Protein AF-A0ABD0AE98-F1 (afdb_monomer_lite)

Foldseek 3Di:
DPPDPDLLVVLVVQLVVLLVVLVVVVVVQVVCCVPVVDCSLVQDDPNDGNDDVVSCCSSVVSSVCSNVVSNVVSVVSSVVCVVDVCVVCVPDDDDDDVVD

Structure (mmCIF, N/CA/C/O backbone):
data_AF-A0ABD0AE98-F1
#
_entry.id   AF-A0ABD0AE98-F1
#
loop_
_atom_site.group_PDB
_atom_site.id
_atom_site.type_symbol
_atom_site.label_atom_id
_atom_site.label_alt_id
_atom_site.label_comp_id
_atom_site.label_asym_id
_atom_site.label_entity_id
_atom_site.label_seq_id
_atom_site.pdbx_PDB_ins_code
_atom_site.Cartn_x
_atom_site.Cartn_y
_atom_site.Cartn_z
_atom_site.occupancy
_atom_site.B_iso_or_equiv
_atom_site.auth_seq_id
_atom_site.auth_comp_id
_atom_site.auth_asym_id
_atom_site.auth_atom_id
_atom_site.pdbx_PDB_model_num
ATOM 1 N N . MET A 1 1 ? -23.299 -17.360 24.220 1.00 36.66 1 MET A N 1
ATOM 2 C CA . MET A 1 1 ? -22.396 -16.197 24.368 1.00 36.66 1 MET A CA 1
ATOM 3 C C . MET A 1 1 ? -21.359 -16.297 23.260 1.00 36.66 1 MET A C 1
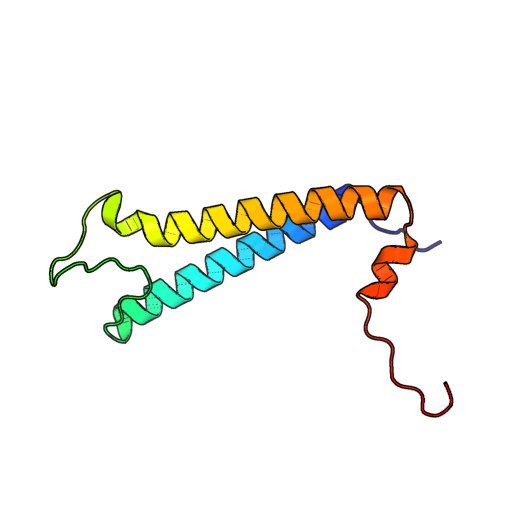ATOM 5 O O . MET A 1 1 ? -20.372 -16.998 23.420 1.00 36.66 1 MET A O 1
ATOM 9 N N . ALA A 1 2 ? -21.652 -15.745 22.079 1.00 41.69 2 ALA A N 1
ATOM 10 C CA . ALA A 1 2 ? -20.709 -15.788 20.965 1.00 41.69 2 ALA A CA 1
ATOM 11 C C . ALA A 1 2 ? -19.460 -14.998 21.372 1.00 41.69 2 ALA A C 1
ATOM 13 O O . ALA A 1 2 ? -19.562 -13.819 21.713 1.00 41.69 2 ALA A O 1
ATOM 14 N N . SER A 1 3 ? -18.307 -15.657 21.402 1.00 52.88 3 SER A N 1
ATOM 15 C CA . SER A 1 3 ? -17.016 -15.031 21.658 1.00 52.88 3 SER A CA 1
ATOM 16 C C . SER A 1 3 ? -16.682 -14.106 20.487 1.00 52.88 3 SER A C 1
ATOM 18 O O . SER A 1 3 ? -16.027 -14.510 19.528 1.00 52.88 3 SER A O 1
ATOM 20 N N . LEU A 1 4 ? -17.188 -12.872 20.533 1.00 68.25 4 LEU A N 1
ATOM 21 C CA . LEU A 1 4 ? -16.743 -11.795 19.656 1.00 68.25 4 LEU A CA 1
ATOM 22 C C . LEU A 1 4 ? -15.226 -11.687 19.811 1.00 68.25 4 LEU A C 1
ATOM 24 O O . LEU A 1 4 ? -14.742 -11.422 20.915 1.00 68.25 4 LEU A O 1
ATOM 28 N N . LEU A 1 5 ? -14.495 -11.913 18.715 1.00 75.75 5 LEU A N 1
ATOM 29 C CA . LEU A 1 5 ? -13.046 -11.740 18.665 1.00 75.75 5 LEU A CA 1
ATOM 30 C C . LEU A 1 5 ? -12.661 -10.398 19.319 1.00 75.75 5 LEU A C 1
ATOM 32 O O . LEU A 1 5 ? -13.390 -9.402 19.172 1.00 75.75 5 LEU A O 1
ATOM 36 N N . PRO A 1 6 ? -11.544 -10.341 20.066 1.00 88.12 6 PRO A N 1
ATOM 37 C CA . PRO A 1 6 ? -11.054 -9.086 20.617 1.00 88.12 6 PRO A CA 1
ATOM 38 C C . PRO A 1 6 ? -10.950 -8.035 19.510 1.00 88.12 6 PRO A C 1
ATOM 40 O O . PRO A 1 6 ? -10.443 -8.329 18.429 1.00 88.12 6 PRO A O 1
ATOM 43 N N . ALA A 1 7 ? -11.414 -6.809 19.772 1.00 88.06 7 ALA A N 1
ATOM 44 C CA . ALA A 1 7 ? -11.429 -5.746 18.763 1.00 88.06 7 ALA A CA 1
ATOM 45 C C . ALA A 1 7 ? -10.034 -5.519 18.155 1.00 88.06 7 ALA A C 1
ATOM 47 O O . ALA A 1 7 ? -9.909 -5.363 16.948 1.00 88.06 7 ALA A O 1
ATOM 48 N N . GLY A 1 8 ? -8.981 -5.613 18.976 1.00 89.31 8 GLY A N 1
ATOM 49 C CA . GLY A 1 8 ? -7.597 -5.528 18.506 1.00 89.31 8 GLY A CA 1
ATOM 50 C C . GLY A 1 8 ? -7.206 -6.638 17.525 1.00 89.31 8 GLY A C 1
ATOM 51 O O . GLY A 1 8 ? -6.530 -6.359 16.543 1.00 89.31 8 GLY A O 1
ATOM 52 N N . PHE A 1 9 ? -7.670 -7.875 17.731 1.00 91.62 9 PHE A N 1
ATOM 53 C CA . PHE A 1 9 ? -7.399 -8.976 16.802 1.00 91.62 9 PHE A CA 1
ATOM 54 C C . PHE A 1 9 ? -8.107 -8.765 15.460 1.00 91.62 9 PHE A C 1
ATOM 56 O O . PHE A 1 9 ? -7.500 -8.961 14.413 1.00 91.62 9 PHE A O 1
ATOM 63 N N . LEU A 1 10 ? -9.366 -8.315 15.482 1.00 92.19 10 LEU A N 1
ATOM 64 C CA . LEU A 1 10 ? -10.120 -8.009 14.263 1.00 92.19 10 LEU A CA 1
ATOM 65 C C . LEU A 1 10 ? -9.464 -6.876 13.457 1.00 92.19 10 LEU A C 1
ATOM 67 O O . LEU A 1 10 ? -9.311 -6.981 12.243 1.00 92.19 10 LEU A O 1
ATOM 71 N N . CYS A 1 11 ? -9.029 -5.821 14.144 1.00 94.12 11 CYS A N 1
ATOM 72 C CA . CYS A 1 11 ? -8.286 -4.702 13.572 1.00 94.12 11 CYS A CA 1
ATOM 73 C C . CYS A 1 11 ? -6.941 -5.136 12.964 1.00 94.12 11 CYS A C 1
ATOM 75 O O . CYS A 1 11 ? -6.603 -4.707 11.862 1.00 94.12 11 CYS A O 1
ATOM 77 N N . LEU A 1 12 ? -6.192 -6.008 13.648 1.00 95.31 12 LEU A N 1
ATOM 78 C CA . LEU A 1 12 ? -4.929 -6.555 13.143 1.00 95.31 12 LEU A CA 1
ATOM 79 C C . LEU A 1 12 ? -5.145 -7.457 11.923 1.00 95.31 12 LEU A C 1
ATOM 81 O O . LEU A 1 12 ? -4.407 -7.346 10.948 1.00 95.31 12 LEU A O 1
ATOM 85 N N . TYR A 1 13 ? -6.181 -8.298 11.947 1.00 95.12 13 TYR A N 1
ATOM 86 C CA . TYR A 1 13 ? -6.581 -9.098 10.792 1.00 95.12 13 TYR A CA 1
ATOM 87 C C . TYR A 1 13 ? -6.922 -8.213 9.587 1.00 95.12 13 TYR A C 1
ATOM 89 O O . TYR A 1 13 ? -6.446 -8.483 8.490 1.00 95.12 13 TYR A O 1
ATOM 97 N N . GLY A 1 14 ? -7.686 -7.134 9.790 1.00 95.19 14 GLY A N 1
ATOM 98 C CA . GLY A 1 14 ? -8.028 -6.190 8.722 1.00 95.19 14 GLY A CA 1
ATOM 99 C C . GLY A 1 14 ? -6.800 -5.538 8.079 1.00 95.19 14 GLY A C 1
ATOM 100 O O . GLY A 1 14 ? -6.720 -5.474 6.856 1.00 95.19 14 GLY A O 1
ATOM 101 N N . VAL A 1 15 ? -5.816 -5.124 8.887 1.00 97.75 15 VAL A N 1
ATOM 102 C CA . VAL A 1 15 ? -4.539 -4.579 8.385 1.00 97.75 15 VAL A CA 1
ATOM 103 C C . VAL A 1 15 ? -3.766 -5.635 7.599 1.00 97.75 15 VAL A C 1
ATOM 105 O O . VAL A 1 15 ? -3.352 -5.379 6.474 1.00 97.75 15 VAL A O 1
ATOM 108 N N . ALA A 1 16 ? -3.605 -6.837 8.159 1.00 98.00 16 ALA A N 1
ATOM 109 C CA . ALA A 1 16 ? -2.882 -7.919 7.496 1.00 98.00 16 ALA A CA 1
ATOM 110 C C . ALA A 1 16 ? -3.535 -8.319 6.164 1.00 98.00 16 ALA A C 1
ATOM 112 O O . ALA A 1 16 ? -2.837 -8.545 5.180 1.00 98.00 16 ALA A O 1
ATOM 113 N N . PHE A 1 17 ? -4.868 -8.369 6.123 1.00 97.19 17 PHE A N 1
ATOM 114 C CA . PHE A 1 17 ? -5.623 -8.660 4.909 1.00 97.19 17 PHE A CA 1
ATOM 115 C C . PHE A 1 17 ? -5.449 -7.567 3.848 1.00 97.19 17 PHE A C 1
ATOM 117 O O . PHE A 1 17 ? -5.178 -7.889 2.696 1.00 97.19 17 PHE A O 1
ATOM 124 N N . ALA A 1 18 ? -5.540 -6.289 4.230 1.00 97.56 18 ALA A N 1
ATOM 125 C CA . ALA A 1 18 ? -5.336 -5.175 3.305 1.00 97.56 18 ALA A CA 1
ATOM 126 C C . ALA A 1 18 ? -3.924 -5.184 2.696 1.00 97.56 18 ALA A C 1
ATOM 128 O O . ALA A 1 18 ? -3.782 -5.129 1.479 1.00 97.56 18 ALA A O 1
ATOM 129 N N . VAL A 1 19 ? -2.888 -5.351 3.524 1.00 98.31 19 VAL A N 1
ATOM 130 C CA . VAL A 1 19 ? -1.494 -5.443 3.053 1.00 98.31 19 VAL A CA 1
ATOM 131 C C . VAL A 1 19 ? -1.286 -6.666 2.156 1.00 98.31 19 VAL A C 1
ATOM 133 O O . VAL A 1 19 ? -0.571 -6.584 1.162 1.00 98.31 19 VAL A O 1
ATOM 136 N N . PHE A 1 20 ? -1.919 -7.801 2.466 1.00 98.50 20 PHE A N 1
ATOM 137 C CA . PHE A 1 20 ? -1.857 -8.985 1.609 1.00 98.50 20 PHE A CA 1
ATOM 138 C C . PHE A 1 20 ? -2.456 -8.722 0.220 1.00 98.50 20 PHE A C 1
ATOM 140 O O . PHE A 1 20 ? -1.858 -9.125 -0.775 1.00 98.50 20 PHE A O 1
ATOM 147 N N . CYS A 1 21 ? -3.581 -8.005 0.132 1.00 98.31 21 CYS A N 1
ATOM 148 C CA . CYS A 1 21 ? -4.138 -7.574 -1.152 1.00 98.31 21 CYS A CA 1
ATOM 149 C C . CYS A 1 21 ? -3.163 -6.678 -1.934 1.00 98.31 21 CYS A C 1
ATOM 151 O O . CYS A 1 21 ? -3.005 -6.894 -3.133 1.00 98.31 21 CYS A O 1
ATOM 153 N N . GLY A 1 22 ? -2.467 -5.754 -1.264 1.00 98.12 22 GLY A N 1
ATOM 154 C CA . GLY A 1 22 ? -1.406 -4.944 -1.877 1.00 98.12 22 GLY A CA 1
ATOM 155 C C . GLY A 1 22 ? -0.270 -5.789 -2.452 1.00 98.12 22 GLY A C 1
ATOM 156 O O . GLY A 1 22 ? 0.117 -5.639 -3.603 1.00 98.12 22 GLY A O 1
ATOM 157 N N . VAL A 1 23 ? 0.206 -6.790 -1.707 1.00 98.44 23 VAL A N 1
ATOM 158 C CA . VAL A 1 23 ? 1.231 -7.726 -2.211 1.00 98.44 23 VAL A CA 1
ATOM 159 C C . VAL A 1 23 ? 0.745 -8.508 -3.437 1.00 98.44 23 VAL A C 1
ATOM 161 O O . VAL A 1 23 ? 1.520 -8.737 -4.367 1.00 98.44 23 VAL A O 1
ATOM 164 N N . LEU A 1 24 ? -0.523 -8.931 -3.457 1.00 98.50 24 LEU A N 1
ATOM 165 C CA . LEU A 1 24 ? -1.107 -9.594 -4.626 1.00 98.50 24 LEU A CA 1
ATOM 166 C C . LEU A 1 24 ? -1.178 -8.657 -5.837 1.00 98.50 24 LEU A C 1
ATOM 168 O O . LEU A 1 24 ? -0.926 -9.111 -6.954 1.00 98.50 24 LEU A O 1
ATOM 172 N N . TRP A 1 25 ? -1.490 -7.378 -5.617 1.00 98.31 25 TRP A N 1
ATOM 173 C CA . TRP A 1 25 ? -1.478 -6.353 -6.658 1.00 98.31 25 TRP A CA 1
ATOM 174 C C . TRP A 1 25 ? -0.085 -6.204 -7.277 1.00 98.31 25 TRP A C 1
ATOM 176 O O . TRP A 1 25 ? 0.063 -6.375 -8.483 1.00 98.31 25 TRP A O 1
ATOM 186 N N . GLU A 1 26 ? 0.956 -6.057 -6.459 1.00 98.31 26 GLU A N 1
ATOM 187 C CA . GLU A 1 26 ? 2.343 -5.971 -6.941 1.00 98.31 26 GLU A CA 1
ATOM 188 C C . GLU A 1 26 ? 2.783 -7.214 -7.725 1.00 98.31 26 GLU A C 1
ATOM 190 O O . GLU A 1 26 ? 3.493 -7.128 -8.726 1.00 98.31 26 GLU A O 1
ATOM 195 N N . CYS A 1 27 ? 2.341 -8.401 -7.299 1.00 98.31 27 CYS A N 1
ATOM 196 C CA . CYS A 1 27 ? 2.613 -9.639 -8.028 1.00 98.31 27 CYS A CA 1
ATOM 197 C C . CYS A 1 27 ? 1.931 -9.652 -9.406 1.00 98.31 27 CYS A C 1
ATOM 199 O O . CYS A 1 27 ? 2.508 -10.150 -10.378 1.00 98.31 27 CYS A O 1
ATOM 201 N N . TYR A 1 28 ? 0.711 -9.117 -9.497 1.00 98.00 28 TYR A N 1
ATOM 202 C CA . TYR A 1 28 ? -0.000 -8.940 -10.759 1.00 98.00 28 TYR A CA 1
ATOM 203 C C . TYR A 1 28 ? 0.724 -7.945 -11.674 1.00 98.00 28 TYR A C 1
ATOM 205 O O . TYR A 1 28 ? 0.942 -8.263 -12.846 1.00 98.00 28 TYR A O 1
ATOM 213 N N . GLU A 1 29 ? 1.149 -6.795 -11.146 1.00 97.62 29 GLU A N 1
ATOM 214 C CA . GLU A 1 29 ? 1.880 -5.786 -11.914 1.00 97.62 29 GLU A CA 1
ATOM 215 C C . GLU A 1 29 ? 3.199 -6.331 -12.452 1.00 97.62 29 GLU A C 1
ATOM 217 O O . GLU A 1 29 ? 3.427 -6.304 -13.661 1.00 97.62 29 GLU A O 1
ATOM 222 N N . PHE A 1 30 ? 4.005 -6.943 -11.582 1.00 97.00 30 PHE A N 1
ATOM 223 C CA . PHE A 1 30 ? 5.263 -7.579 -11.961 1.00 97.00 30 PHE A CA 1
ATOM 224 C C . PHE A 1 30 ? 5.073 -8.632 -13.061 1.00 97.00 30 PHE A C 1
ATOM 226 O O . PHE A 1 30 ? 5.844 -8.710 -14.021 1.00 97.00 30 PHE A O 1
ATOM 233 N N . THR A 1 31 ? 4.019 -9.445 -12.945 1.00 97.75 31 THR A N 1
ATOM 234 C CA . THR A 1 31 ? 3.713 -10.476 -13.943 1.00 97.75 31 THR A CA 1
ATOM 235 C C . THR A 1 31 ? 3.330 -9.853 -15.284 1.00 97.75 31 THR A C 1
ATOM 237 O O . THR A 1 31 ? 3.785 -10.318 -16.331 1.00 97.75 31 THR A O 1
ATOM 240 N N . CYS A 1 32 ? 2.515 -8.799 -15.280 1.00 97.38 32 CYS A N 1
ATOM 241 C CA . CYS A 1 32 ? 2.075 -8.151 -16.510 1.00 97.38 32 CYS A CA 1
ATOM 242 C C . CYS A 1 32 ? 3.181 -7.334 -17.186 1.00 97.38 32 CYS A C 1
ATOM 244 O O . CYS A 1 32 ? 3.282 -7.359 -18.414 1.00 97.38 32 CYS A O 1
ATOM 246 N N . ASP A 1 33 ? 4.043 -6.681 -16.412 1.00 96.06 33 ASP A N 1
ATOM 247 C CA . ASP A 1 33 ? 5.217 -5.976 -16.927 1.00 96.06 33 ASP A CA 1
ATOM 248 C C . ASP A 1 33 ? 6.169 -6.953 -17.630 1.00 96.06 33 ASP A C 1
ATOM 250 O O . ASP A 1 33 ? 6.654 -6.673 -18.728 1.00 96.06 33 ASP A O 1
ATOM 254 N N . GLY A 1 34 ? 6.350 -8.154 -17.069 1.00 93.69 34 GLY A N 1
ATOM 255 C CA . GLY A 1 34 ? 7.172 -9.206 -17.669 1.00 93.69 34 GLY A CA 1
ATOM 256 C C . GLY A 1 34 ? 6.552 -9.897 -18.891 1.00 93.69 34 GLY A C 1
ATOM 257 O O . GLY A 1 34 ? 7.252 -10.146 -19.872 1.00 93.69 34 GLY A O 1
ATOM 258 N N . LEU A 1 35 ? 5.259 -10.241 -18.848 1.00 97.06 35 LEU A N 1
ATOM 259 C CA . LEU A 1 35 ? 4.615 -11.064 -19.886 1.00 97.06 35 LEU A CA 1
ATOM 260 C C . LEU A 1 35 ? 3.972 -10.256 -21.014 1.00 97.06 35 LEU A C 1
ATOM 262 O O . LEU A 1 35 ? 3.922 -10.726 -22.151 1.00 97.06 35 LEU A O 1
ATOM 266 N N . PHE A 1 36 ? 3.463 -9.065 -20.711 1.00 95.31 36 PHE A N 1
ATOM 267 C CA . PHE A 1 36 ? 2.669 -8.263 -21.642 1.00 95.31 36 PHE A CA 1
ATOM 268 C C . PHE A 1 36 ? 3.349 -6.947 -22.034 1.00 95.31 36 PHE A C 1
ATOM 270 O O . PHE A 1 36 ? 2.722 -6.125 -22.699 1.00 95.31 36 PHE A O 1
ATOM 277 N N . ALA A 1 37 ? 4.621 -6.755 -21.656 1.00 91.94 37 ALA A N 1
ATOM 278 C CA . ALA A 1 37 ? 5.393 -5.537 -21.916 1.00 91.94 37 ALA A CA 1
ATOM 279 C C . ALA A 1 37 ? 4.661 -4.260 -21.455 1.00 91.94 37 ALA A C 1
ATOM 281 O O . ALA A 1 37 ? 4.687 -3.225 -22.127 1.00 91.94 37 ALA A O 1
ATOM 282 N N . MET A 1 38 ? 3.968 -4.364 -20.317 1.00 94.50 38 MET A N 1
ATOM 283 C CA . MET A 1 38 ? 3.348 -3.229 -19.643 1.00 94.50 38 MET A CA 1
ATOM 284 C C . MET A 1 38 ? 4.396 -2.442 -18.834 1.00 94.50 38 MET A C 1
ATOM 286 O O . MET A 1 38 ? 5.587 -2.753 -18.853 1.00 94.50 38 MET A O 1
ATOM 290 N N . ASN A 1 39 ? 3.962 -1.358 -18.193 1.00 95.50 39 ASN A N 1
ATOM 291 C CA . ASN A 1 39 ? 4.799 -0.531 -17.321 1.00 95.50 39 ASN A CA 1
ATOM 292 C C . ASN A 1 39 ? 3.996 -0.097 -16.087 1.00 95.50 39 ASN A C 1
ATOM 294 O O . ASN A 1 39 ? 3.880 1.098 -15.808 1.00 95.50 39 ASN A O 1
ATOM 298 N N . LEU A 1 40 ? 3.369 -1.071 -15.431 1.00 95.88 40 LEU A N 1
ATOM 299 C CA . LEU A 1 40 ? 2.508 -0.895 -14.268 1.00 95.88 40 LEU A CA 1
ATOM 300 C C . LEU A 1 40 ? 3.325 -0.482 -13.047 1.00 95.88 40 LEU A C 1
ATOM 302 O O . LEU A 1 40 ? 3.016 0.562 -12.501 1.00 95.88 40 LEU A O 1
ATOM 306 N N . GLN A 1 41 ? 4.461 -1.137 -12.771 1.00 96.12 41 GLN A N 1
ATOM 307 C CA . GLN A 1 41 ? 5.386 -0.731 -11.694 1.00 96.12 41 GLN A CA 1
ATOM 308 C C . GLN A 1 41 ? 6.208 0.526 -12.043 1.00 96.12 41 GLN A C 1
ATOM 310 O O . GLN A 1 41 ? 7.154 0.906 -11.344 1.00 96.12 41 GLN A O 1
ATOM 315 N N . ARG A 1 42 ? 5.948 1.115 -13.218 1.00 95.06 42 ARG A N 1
ATOM 316 C CA . ARG A 1 42 ? 6.616 2.312 -13.751 1.00 95.06 42 ARG A CA 1
ATOM 317 C C . ARG A 1 42 ? 8.145 2.213 -13.775 1.00 95.06 42 ARG A C 1
ATOM 319 O O . ARG A 1 42 ? 8.850 3.219 -13.655 1.00 95.06 42 ARG A O 1
ATOM 326 N N . TYR A 1 43 ? 8.671 1.011 -14.011 1.00 93.62 43 TYR A N 1
ATOM 327 C CA . TYR A 1 43 ? 10.108 0.743 -14.092 1.00 93.62 43 TYR A CA 1
ATOM 328 C C . TYR A 1 43 ? 10.777 1.359 -15.337 1.00 93.62 43 TYR A C 1
ATOM 330 O O . TYR A 1 43 ? 12.002 1.489 -15.380 1.00 93.62 43 TYR A O 1
ATOM 338 N N . LEU A 1 44 ? 10.003 1.777 -16.345 1.00 94.06 44 LEU A N 1
ATOM 339 C CA . LEU A 1 44 ? 10.455 2.541 -17.509 1.00 94.06 44 LEU A CA 1
ATOM 340 C C . LEU A 1 44 ? 10.031 4.010 -17.403 1.00 94.06 44 LEU A C 1
ATOM 342 O O . LEU A 1 44 ? 8.855 4.33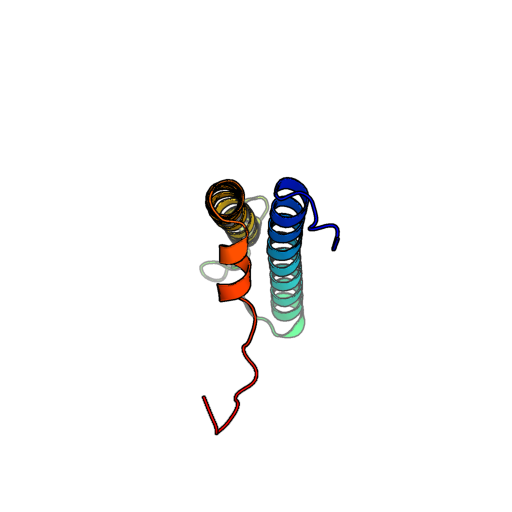1 -17.224 1.00 94.06 44 LEU A O 1
ATOM 346 N N . SER A 1 45 ? 10.983 4.920 -17.620 1.00 93.38 45 SER A N 1
ATOM 347 C CA . SER A 1 45 ? 10.733 6.362 -17.694 1.00 93.38 45 SER A CA 1
ATOM 348 C C . SER A 1 45 ? 11.474 6.982 -18.875 1.00 93.38 45 SER A C 1
ATOM 350 O O . SER A 1 45 ? 12.667 6.749 -19.070 1.00 93.38 45 SER A O 1
ATOM 352 N N . ALA A 1 46 ? 10.756 7.752 -19.699 1.00 90.31 46 ALA A N 1
ATOM 353 C CA . ALA A 1 46 ? 11.284 8.382 -20.916 1.00 90.31 46 ALA A CA 1
ATOM 354 C C . ALA A 1 46 ? 12.064 7.409 -21.835 1.00 90.31 46 ALA A C 1
ATOM 356 O O . ALA A 1 46 ? 13.109 7.755 -22.387 1.00 90.31 46 ALA A O 1
ATOM 357 N N . GLY A 1 47 ? 11.572 6.171 -21.964 1.00 88.75 47 GLY A N 1
ATOM 358 C CA . GLY A 1 47 ? 12.183 5.126 -22.793 1.00 88.75 47 GLY A CA 1
ATOM 359 C C . GLY A 1 47 ? 13.445 4.485 -22.205 1.00 88.75 47 GLY A C 1
ATOM 360 O O . GLY A 1 47 ? 14.125 3.740 -22.905 1.00 88.75 47 GLY A O 1
ATOM 361 N N . ARG A 1 48 ? 13.781 4.762 -20.939 1.00 92.25 48 ARG A N 1
ATOM 362 C CA . ARG A 1 48 ? 14.929 4.169 -20.242 1.00 92.25 48 ARG A CA 1
ATOM 363 C C . ARG A 1 48 ? 14.471 3.384 -19.021 1.00 92.25 48 ARG A C 1
ATOM 365 O O . ARG A 1 48 ? 13.614 3.849 -18.273 1.00 92.25 48 ARG A O 1
ATOM 372 N N . ALA A 1 49 ? 15.070 2.214 -18.813 1.00 93.56 49 ALA A N 1
ATOM 373 C CA . ALA A 1 49 ? 14.849 1.430 -17.606 1.00 93.56 49 ALA A CA 1
ATOM 374 C C . ALA A 1 49 ? 15.463 2.154 -16.401 1.00 93.56 49 ALA A C 1
ATOM 376 O O . ALA A 1 49 ? 16.633 2.549 -16.424 1.00 93.56 49 ALA A O 1
ATOM 377 N N . LEU A 1 50 ? 14.657 2.344 -15.362 1.00 95.25 50 LEU A N 1
ATOM 378 C CA . LEU A 1 50 ? 15.108 2.804 -14.059 1.00 95.25 50 LEU A CA 1
ATOM 379 C C . LEU A 1 50 ? 15.904 1.684 -13.379 1.00 95.25 50 LEU A C 1
ATOM 381 O O . LEU A 1 50 ? 15.684 0.500 -13.626 1.00 95.25 50 LEU A O 1
ATOM 385 N N . ALA A 1 51 ? 16.837 2.058 -12.505 1.00 94.12 51 ALA A N 1
ATOM 386 C CA . ALA A 1 51 ? 17.677 1.111 -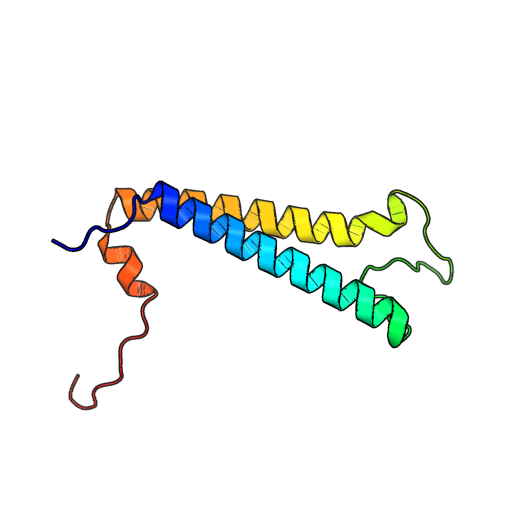11.779 1.00 94.12 51 ALA A CA 1
ATOM 387 C C . ALA A 1 51 ? 17.720 1.432 -10.281 1.00 94.12 51 ALA A C 1
ATOM 389 O O . ALA A 1 51 ? 17.588 2.585 -9.858 1.00 94.12 51 ALA A O 1
ATOM 390 N N . GLY A 1 52 ? 17.936 0.394 -9.471 1.00 94.56 52 GLY A N 1
ATOM 391 C CA . GLY A 1 52 ? 18.015 0.510 -8.017 1.00 94.56 52 GLY A CA 1
ATOM 392 C C . GLY A 1 52 ? 16.713 1.028 -7.404 1.00 94.56 52 GLY A C 1
ATOM 393 O O . GLY A 1 52 ? 15.624 0.678 -7.849 1.00 94.56 52 GLY A O 1
ATOM 394 N N . ARG A 1 53 ? 16.820 1.893 -6.385 1.00 96.00 53 ARG A N 1
ATOM 395 C CA . ARG A 1 53 ? 15.652 2.418 -5.654 1.00 96.00 53 ARG A CA 1
ATOM 396 C C . ARG A 1 53 ? 14.638 3.123 -6.553 1.00 96.00 53 ARG A C 1
ATOM 398 O O . ARG A 1 53 ? 13.460 3.057 -6.246 1.00 96.00 53 ARG A O 1
ATOM 405 N N . ALA A 1 54 ? 15.073 3.763 -7.641 1.00 94.44 54 ALA A N 1
ATOM 406 C CA . ALA A 1 54 ? 14.174 4.486 -8.538 1.00 94.44 54 ALA A CA 1
ATOM 407 C C . ALA A 1 54 ? 13.149 3.566 -9.221 1.00 94.44 54 ALA A C 1
ATOM 409 O O . ALA A 1 54 ? 12.010 3.976 -9.392 1.00 94.44 54 ALA A O 1
ATOM 410 N N . ALA A 1 55 ? 13.533 2.328 -9.548 1.00 94.94 55 ALA A N 1
ATOM 411 C CA . ALA A 1 55 ? 12.629 1.334 -10.131 1.00 94.94 55 ALA A CA 1
ATOM 412 C C . ALA A 1 55 ? 11.660 0.718 -9.107 1.00 94.94 55 ALA A C 1
ATOM 414 O O . ALA A 1 55 ? 10.707 0.063 -9.495 1.00 94.94 55 ALA A O 1
ATOM 415 N N . LEU A 1 56 ? 11.918 0.902 -7.808 1.00 96.50 56 LEU A N 1
ATOM 416 C CA . LEU A 1 56 ? 11.121 0.334 -6.717 1.00 96.50 56 LEU A CA 1
ATOM 417 C C . LEU A 1 56 ? 10.140 1.347 -6.115 1.00 96.50 56 LEU A C 1
ATOM 419 O O . LEU A 1 56 ? 9.359 0.979 -5.245 1.00 96.50 56 LEU A O 1
ATOM 423 N N . LEU A 1 57 ? 10.229 2.630 -6.485 1.00 96.88 57 LEU A N 1
ATOM 424 C CA . LEU A 1 57 ? 9.479 3.695 -5.812 1.00 96.88 57 LEU A CA 1
ATOM 425 C C . LEU A 1 57 ? 7.966 3.563 -5.971 1.00 96.88 57 LEU A C 1
ATOM 427 O O . LEU A 1 57 ? 7.260 3.966 -5.055 1.00 96.88 57 LEU A O 1
ATOM 431 N N . ASP A 1 58 ? 7.503 3.027 -7.096 1.00 96.75 58 ASP A N 1
ATOM 432 C CA . ASP A 1 58 ? 6.079 2.848 -7.381 1.00 96.75 58 ASP A CA 1
ATOM 433 C C . ASP A 1 58 ? 5.498 1.747 -6.486 1.00 96.75 58 ASP A C 1
ATOM 435 O O . ASP A 1 58 ? 4.789 2.054 -5.535 1.00 96.75 58 ASP A O 1
ATOM 439 N N . THR A 1 59 ? 6.014 0.523 -6.626 1.00 97.44 59 THR A N 1
ATOM 440 C CA . THR A 1 59 ? 5.706 -0.630 -5.767 1.00 97.44 59 THR A CA 1
ATOM 441 C C . THR A 1 59 ? 5.832 -0.341 -4.272 1.00 97.44 59 THR A C 1
ATOM 443 O O . THR A 1 59 ? 4.985 -0.714 -3.463 1.00 97.44 59 THR A O 1
ATOM 446 N N . MET A 1 60 ? 6.914 0.318 -3.843 1.00 98.12 60 MET A N 1
ATOM 447 C CA . MET A 1 60 ? 7.054 0.686 -2.430 1.00 98.12 60 MET A CA 1
ATOM 448 C C . MET A 1 60 ? 6.035 1.753 -2.025 1.00 98.12 60 MET A C 1
ATOM 450 O O . MET A 1 60 ? 5.590 1.749 -0.881 1.00 98.12 60 MET A O 1
ATOM 454 N N . GLY A 1 61 ? 5.688 2.668 -2.930 1.00 97.88 61 GLY A N 1
ATOM 455 C CA . GLY A 1 61 ? 4.652 3.672 -2.726 1.00 97.88 61 GLY A CA 1
ATOM 456 C C . GLY A 1 61 ? 3.291 3.035 -2.478 1.00 97.88 61 GLY A C 1
ATOM 457 O O . GLY A 1 61 ? 2.657 3.373 -1.479 1.00 97.88 61 GLY A O 1
ATOM 458 N N . ASP A 1 62 ? 2.904 2.072 -3.308 1.00 97.81 62 ASP A N 1
ATOM 459 C CA . ASP A 1 62 ? 1.627 1.365 -3.205 1.00 97.81 62 ASP A CA 1
ATOM 460 C C . ASP A 1 62 ? 1.547 0.537 -1.917 1.00 97.81 62 ASP A C 1
ATOM 462 O O . ASP A 1 62 ? 0.634 0.727 -1.110 1.00 97.81 62 ASP A O 1
ATOM 466 N N . LEU A 1 63 ? 2.581 -0.253 -1.603 1.00 98.19 63 LEU A N 1
ATOM 467 C CA . LEU A 1 63 ? 2.630 -1.017 -0.348 1.00 98.19 63 LEU A CA 1
ATOM 468 C C . LEU A 1 63 ? 2.611 -0.124 0.905 1.00 98.19 63 LEU A C 1
ATOM 470 O O . LEU A 1 63 ? 1.992 -0.471 1.917 1.00 98.19 63 LEU A O 1
ATOM 474 N N . ILE A 1 64 ? 3.293 1.026 0.875 1.00 98.44 64 ILE A N 1
ATOM 475 C CA . ILE A 1 64 ? 3.267 1.989 1.986 1.00 98.44 64 ILE A CA 1
ATOM 476 C C . ILE A 1 64 ? 1.887 2.643 2.090 1.00 98.44 64 ILE A C 1
ATOM 478 O O . ILE A 1 64 ? 1.400 2.831 3.208 1.00 98.44 64 ILE A O 1
ATOM 482 N N . ALA A 1 65 ? 1.253 2.983 0.967 1.00 97.94 65 ALA A N 1
ATOM 483 C CA . ALA A 1 65 ? -0.083 3.564 0.942 1.00 97.94 65 ALA A CA 1
ATOM 484 C C . ALA A 1 65 ? -1.133 2.583 1.491 1.00 97.94 65 ALA A C 1
ATOM 486 O O . ALA A 1 65 ? -1.964 2.979 2.316 1.00 97.94 65 ALA A O 1
ATOM 487 N N . ASP A 1 66 ? -1.049 1.302 1.134 1.00 98.06 66 ASP A N 1
ATOM 488 C CA . ASP A 1 66 ? -1.913 0.240 1.657 1.00 98.06 66 ASP A CA 1
ATOM 489 C C . ASP A 1 66 ? -1.719 0.031 3.160 1.00 98.06 66 ASP A C 1
ATOM 491 O O . ASP A 1 66 ? -2.684 -0.037 3.930 1.00 98.06 66 ASP A O 1
ATOM 495 N N . LEU A 1 67 ? -0.469 -0.006 3.626 1.00 98.31 67 LEU A N 1
ATOM 496 C CA . LEU A 1 67 ? -0.176 -0.112 5.052 1.00 98.31 67 LEU A CA 1
ATOM 497 C C . LEU A 1 67 ? -0.680 1.119 5.822 1.00 98.31 67 LEU A C 1
ATOM 499 O O . LEU A 1 67 ? -1.321 0.983 6.863 1.00 98.31 67 LEU A O 1
ATOM 503 N N . ALA A 1 68 ? -0.416 2.327 5.326 1.00 98.44 68 ALA A N 1
ATOM 504 C CA . ALA A 1 68 ? -0.811 3.561 5.995 1.00 98.44 68 ALA A CA 1
ATOM 505 C C . ALA A 1 68 ? -2.338 3.709 6.056 1.00 98.44 68 ALA A C 1
ATOM 507 O O . ALA A 1 68 ? -2.892 3.975 7.125 1.00 98.44 68 ALA A O 1
ATOM 508 N N . SER A 1 69 ? -3.028 3.498 4.934 1.00 97.69 69 SER A N 1
ATOM 509 C CA . SER A 1 69 ? -4.489 3.595 4.860 1.00 97.69 69 SER A CA 1
ATOM 510 C C . SER A 1 69 ? -5.173 2.538 5.728 1.00 97.69 69 SER A C 1
ATOM 512 O O . SER A 1 69 ? -6.096 2.865 6.481 1.00 97.69 69 SER A O 1
ATOM 514 N N . SER A 1 70 ? -4.679 1.297 5.715 1.00 97.88 70 SER A N 1
ATOM 515 C CA . SER A 1 70 ? -5.225 0.224 6.545 1.00 97.88 70 SER A CA 1
ATOM 516 C C . SER A 1 70 ? -4.992 0.463 8.038 1.00 97.88 70 SER A C 1
ATOM 518 O O . SER A 1 70 ? -5.906 0.232 8.830 1.00 97.88 70 SER A O 1
ATOM 520 N N . LEU A 1 71 ? -3.837 1.000 8.448 1.00 98.06 71 LEU A N 1
ATOM 521 C CA . LEU A 1 71 ? -3.586 1.392 9.840 1.00 98.06 71 LEU A CA 1
ATOM 522 C C . LEU A 1 71 ? -4.510 2.528 10.293 1.00 98.06 71 LEU A C 1
ATOM 524 O O . LEU A 1 71 ? -5.081 2.451 11.382 1.00 98.06 71 LEU A O 1
ATOM 528 N N . LEU A 1 72 ? -4.702 3.556 9.460 1.00 97.94 72 LEU A N 1
ATOM 529 C CA . LEU A 1 72 ? -5.628 4.656 9.752 1.00 97.94 72 LEU A CA 1
ATOM 530 C C . LEU A 1 72 ? -7.062 4.140 9.925 1.00 97.94 72 LEU A C 1
ATOM 532 O O . LEU A 1 72 ? -7.716 4.438 10.929 1.00 97.94 72 LEU A O 1
ATOM 536 N N . PHE A 1 73 ? -7.529 3.311 8.989 1.00 96.12 73 PHE A N 1
ATOM 537 C CA . PHE A 1 73 ? -8.856 2.704 9.053 1.00 96.12 73 PHE A CA 1
ATOM 538 C C . PHE A 1 73 ? -9.009 1.772 10.261 1.00 96.12 73 PHE A C 1
ATOM 540 O O . PHE A 1 73 ? -10.054 1.761 10.914 1.00 96.12 73 PHE A O 1
ATOM 547 N N . SER A 1 74 ? -7.967 1.014 10.597 1.00 96.00 74 SER A N 1
ATOM 548 C CA . SER A 1 74 ? -7.949 0.089 11.729 1.00 96.00 74 SER A CA 1
ATOM 549 C C . SER A 1 74 ? -8.017 0.817 13.072 1.00 96.00 74 SER A C 1
ATOM 551 O O . SER A 1 74 ? -8.806 0.429 13.935 1.00 96.00 74 SER A O 1
ATOM 553 N N . CYS A 1 75 ? -7.286 1.926 13.231 1.00 96.12 75 CYS A N 1
ATOM 554 C CA . CYS A 1 75 ? -7.376 2.801 14.402 1.00 96.12 75 CYS A CA 1
ATOM 555 C C . CYS A 1 75 ? -8.784 3.389 14.569 1.00 96.12 75 CYS A C 1
ATOM 557 O O . CYS A 1 75 ? -9.352 3.343 15.664 1.00 96.12 75 CYS A O 1
ATOM 559 N N . TRP A 1 76 ? -9.373 3.891 13.480 1.00 95.19 76 TRP A N 1
ATOM 560 C CA . TRP A 1 76 ? -10.740 4.412 13.494 1.00 95.19 76 TRP A CA 1
ATOM 561 C C . TRP A 1 76 ? -11.764 3.321 13.843 1.00 95.19 76 TRP A C 1
ATOM 563 O O . TRP A 1 76 ? -12.595 3.500 14.737 1.00 95.19 76 TRP A O 1
ATOM 573 N N . SER A 1 77 ? -11.641 2.149 13.219 1.00 92.75 77 SER A N 1
ATOM 574 C CA . SER A 1 77 ? -12.488 0.983 13.4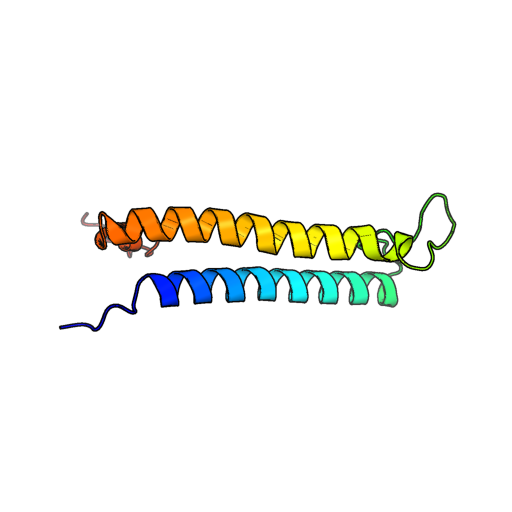86 1.00 92.75 77 SER A CA 1
ATOM 575 C C . SER A 1 77 ? -12.362 0.499 14.930 1.00 92.75 77 SER A C 1
ATOM 577 O O . SER A 1 77 ? -13.360 0.132 15.546 1.00 92.75 77 SER A O 1
ATOM 579 N N . TYR A 1 78 ? -11.159 0.539 15.511 1.00 93.00 78 TYR A N 1
ATOM 580 C CA . TYR A 1 78 ? -10.931 0.170 16.906 1.00 93.00 78 TYR A CA 1
ATOM 581 C C . TYR A 1 78 ? -11.683 1.094 17.872 1.00 93.00 78 TYR A C 1
ATOM 583 O O . TYR A 1 78 ? -12.310 0.615 18.820 1.00 93.00 78 TYR A O 1
ATOM 591 N N . TRP A 1 79 ? -11.664 2.409 17.631 1.00 94.06 79 TRP A N 1
ATOM 592 C CA . TRP A 1 79 ? -12.443 3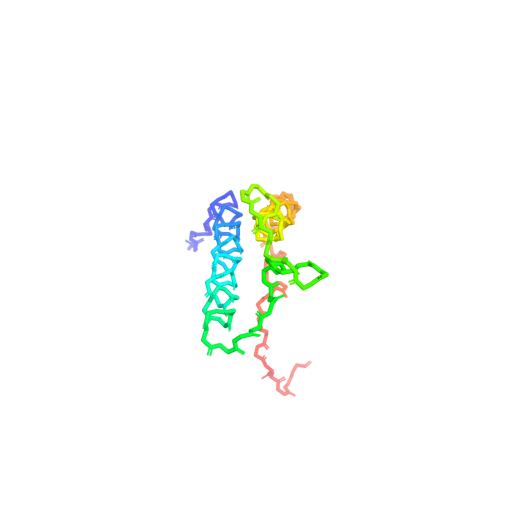.366 18.423 1.00 94.06 79 TRP A CA 1
ATOM 593 C C . TRP A 1 79 ? -13.948 3.140 18.292 1.00 94.06 79 TRP A C 1
ATOM 595 O O . TRP A 1 79 ? -14.633 3.088 19.316 1.00 94.06 79 TRP A O 1
ATOM 605 N N . GLN A 1 80 ? -14.448 2.910 17.076 1.00 92.06 80 GLN A N 1
ATOM 606 C CA . GLN A 1 80 ? -15.861 2.593 16.855 1.00 92.06 80 GLN A CA 1
ATOM 607 C C . GLN A 1 80 ? -16.273 1.311 17.587 1.00 92.06 80 GLN A C 1
ATOM 609 O O . GLN A 1 80 ? -17.261 1.308 18.313 1.00 92.06 80 GLN A O 1
ATOM 614 N N . LEU A 1 81 ? -15.469 0.251 17.489 1.00 90.31 81 LEU A N 1
ATOM 615 C CA . LEU A 1 81 ? -15.694 -1.030 18.164 1.00 90.31 81 LEU A CA 1
ATOM 616 C C . LEU A 1 81 ? -15.658 -0.943 19.687 1.00 90.31 81 LEU A C 1
ATOM 618 O O . LEU A 1 81 ? -16.359 -1.691 20.372 1.00 90.31 81 LEU A O 1
ATOM 622 N N . LYS A 1 82 ? -14.796 -0.079 20.225 1.00 87.06 82 LYS A N 1
ATOM 623 C CA . LYS A 1 82 ? -14.708 0.157 21.665 1.00 87.06 82 LYS A CA 1
ATOM 624 C C . LYS A 1 82 ? -15.956 0.875 22.180 1.00 87.06 82 LYS A C 1
ATOM 626 O O . LYS A 1 82 ? -16.374 0.581 23.296 1.00 87.06 82 LYS A O 1
ATOM 631 N N . ASN A 1 83 ? -16.526 1.785 21.388 1.00 88.38 83 ASN A N 1
ATOM 632 C CA . ASN A 1 83 ? -17.710 2.553 21.761 1.00 88.38 83 ASN A CA 1
ATOM 633 C C . ASN A 1 83 ? -19.014 1.767 21.551 1.00 88.38 83 ASN A C 1
ATOM 635 O O . ASN A 1 83 ? -19.828 1.669 22.462 1.00 88.38 83 ASN A O 1
ATOM 639 N N . ASP A 1 84 ? -19.192 1.165 20.373 1.00 88.62 84 ASP A N 1
ATOM 640 C CA . ASP A 1 84 ? -20.368 0.375 20.022 1.00 88.62 84 ASP A CA 1
ATOM 641 C C . ASP A 1 84 ? -19.986 -0.850 19.175 1.00 88.62 84 ASP A C 1
ATOM 643 O O . ASP A 1 84 ? -19.660 -0.771 17.990 1.00 88.62 84 ASP A O 1
ATOM 647 N N . ARG A 1 85 ? -20.089 -2.035 19.782 1.00 81.88 85 ARG A N 1
ATOM 648 C CA . ARG A 1 85 ? -19.828 -3.316 19.106 1.00 81.88 85 ARG A CA 1
ATOM 649 C C . ARG A 1 85 ? -20.842 -3.630 18.003 1.00 81.88 85 ARG A C 1
ATOM 651 O O . ARG A 1 85 ? -20.543 -4.446 17.132 1.00 81.88 85 ARG A O 1
ATOM 658 N N . SER A 1 86 ? -22.029 -3.024 18.036 1.00 84.69 86 SER A N 1
ATOM 659 C CA . SER A 1 86 ? -23.075 -3.227 17.035 1.00 84.69 86 SER A CA 1
ATOM 660 C C . SER A 1 86 ? -22.751 -2.563 15.696 1.00 84.69 86 SER A C 1
ATOM 662 O O . SER A 1 86 ? -23.247 -3.027 14.670 1.00 84.69 86 SER A O 1
ATOM 664 N N . TRP A 1 87 ? -21.829 -1.591 15.683 1.00 87.38 87 TRP A N 1
ATOM 665 C CA . TRP A 1 87 ? -21.357 -0.908 14.476 1.00 87.38 87 TRP A CA 1
ATOM 666 C C . TRP A 1 87 ? -20.849 -1.874 13.394 1.00 87.38 87 TRP A C 1
ATOM 668 O O . TRP A 1 87 ? -21.081 -1.633 12.211 1.00 87.38 87 TRP A O 1
ATOM 678 N N . LEU A 1 88 ? -20.264 -3.022 13.774 1.00 86.31 88 LEU A N 1
ATOM 679 C CA . LEU A 1 88 ? -19.845 -4.063 12.819 1.00 86.31 88 LEU A CA 1
ATOM 680 C C . LEU A 1 88 ? -20.983 -4.595 11.950 1.00 86.31 88 LEU A C 1
ATOM 682 O O . LEU A 1 88 ? -20.747 -4.982 10.809 1.00 86.31 88 LEU A O 1
ATOM 686 N N . LYS A 1 89 ? -22.214 -4.615 12.471 1.00 85.50 89 LYS A N 1
ATOM 687 C CA . LYS A 1 89 ? -23.376 -5.121 11.732 1.00 85.50 89 LYS A CA 1
ATOM 688 C C . LYS A 1 89 ? -23.688 -4.274 10.502 1.00 85.50 89 LYS A C 1
ATOM 690 O O . LYS A 1 89 ? -24.305 -4.788 9.580 1.00 85.50 89 LYS A O 1
ATOM 695 N N . THR A 1 90 ? -23.221 -3.026 10.462 1.00 84.75 90 THR A N 1
ATOM 696 C CA . THR A 1 90 ? -23.355 -2.134 9.302 1.00 84.75 90 THR A CA 1
ATOM 697 C C . THR A 1 90 ? -22.651 -2.687 8.060 1.00 84.75 90 THR A C 1
ATOM 699 O O . THR A 1 90 ? -23.090 -2.421 6.948 1.00 84.75 90 THR A O 1
ATOM 702 N N . PHE A 1 91 ? -21.587 -3.481 8.229 1.00 84.31 91 PHE A N 1
ATOM 703 C CA . PHE A 1 91 ? -20.864 -4.104 7.112 1.00 84.31 91 PHE A CA 1
ATOM 704 C C . PHE A 1 91 ? -21.427 -5.467 6.707 1.00 84.31 91 PHE A C 1
ATOM 706 O O . PHE A 1 91 ? -21.008 -6.031 5.698 1.00 84.31 91 PHE A O 1
ATOM 713 N N . PHE A 1 92 ? -22.352 -6.033 7.485 1.00 86.19 92 PHE A N 1
ATOM 714 C CA . PHE A 1 92 ? -22.975 -7.295 7.120 1.00 86.19 92 PHE A CA 1
ATOM 715 C C . PHE A 1 92 ? -24.075 -7.053 6.096 1.00 86.19 92 PHE A C 1
ATOM 717 O O . PHE A 1 92 ? -24.969 -6.233 6.294 1.00 86.19 92 PHE A O 1
ATOM 724 N N . PHE A 1 93 ? -24.031 -7.815 5.006 1.00 84.06 93 PHE A N 1
ATOM 725 C CA . PHE A 1 93 ? -25.106 -7.819 4.029 1.00 84.06 93 PHE A CA 1
ATOM 726 C C . PHE A 1 93 ? -26.395 -8.296 4.698 1.00 84.06 93 PHE A C 1
ATOM 728 O O . PHE A 1 93 ? -26.479 -9.425 5.191 1.00 84.06 93 PHE A O 1
ATOM 735 N N . LYS A 1 94 ? -27.414 -7.436 4.715 1.00 81.62 94 LYS A N 1
ATOM 736 C CA . LYS A 1 94 ? -28.757 -7.841 5.119 1.00 81.62 94 LYS A CA 1
ATOM 737 C C . LYS A 1 94 ? -29.371 -8.604 3.950 1.00 81.62 94 LYS A C 1
ATOM 739 O O . LYS A 1 94 ? -29.412 -8.102 2.828 1.00 81.62 94 LYS A O 1
ATOM 744 N N . LYS A 1 95 ? -29.831 -9.831 4.197 1.00 81.00 95 LYS A N 1
ATOM 745 C CA . LYS A 1 95 ? -30.628 -10.557 3.207 1.00 81.00 95 LYS A CA 1
ATOM 746 C C . LYS A 1 95 ? -31.881 -9.727 2.921 1.00 81.00 95 LYS A C 1
ATOM 748 O O . LYS A 1 95 ? -32.575 -9.350 3.861 1.00 81.00 95 LYS A O 1
ATOM 753 N N . TYR A 1 96 ? -32.150 -9.447 1.648 1.00 80.38 96 TYR A N 1
ATOM 754 C CA . TYR A 1 96 ? -33.393 -8.800 1.239 1.00 80.38 96 TYR A CA 1
ATOM 755 C C . TYR A 1 96 ? -34.578 -9.694 1.630 1.00 80.38 96 TYR A C 1
ATOM 757 O O . TYR A 1 96 ? -34.613 -10.870 1.256 1.00 80.38 96 TYR A O 1
ATOM 765 N N . SER A 1 97 ? -35.507 -9.141 2.405 1.00 80.69 97 SER A N 1
ATOM 766 C CA . SER A 1 97 ? -36.798 -9.748 2.711 1.00 80.69 97 SER A CA 1
ATOM 767 C C . SER A 1 97 ? -37.870 -8.839 2.114 1.00 80.69 97 SER A C 1
ATOM 769 O O . SER A 1 97 ? -37.845 -7.649 2.416 1.00 80.69 97 SER A O 1
ATOM 771 N N . PRO A 1 98 ? -38.770 -9.342 1.254 1.00 78.88 98 PRO A N 1
ATOM 772 C CA . PRO A 1 98 ? -39.798 -8.518 0.613 1.00 78.88 98 PRO A CA 1
ATOM 773 C C . PRO A 1 98 ? -40.855 -7.956 1.585 1.00 78.88 98 PRO A C 1
ATOM 775 O O . PRO A 1 98 ? -41.658 -7.128 1.168 1.00 78.88 98 PRO A O 1
ATOM 778 N N . ASP A 1 99 ? -40.834 -8.380 2.853 1.00 78.19 99 ASP A N 1
ATOM 779 C CA . ASP A 1 99 ? -41.784 -7.985 3.903 1.00 78.19 99 ASP A CA 1
ATOM 780 C C . ASP A 1 99 ? -41.209 -6.963 4.924 1.00 78.19 99 ASP A C 1
ATOM 782 O O . ASP A 1 99 ? -41.882 -6.656 5.908 1.00 78.19 99 ASP A O 1
ATOM 786 N N . ASP A 1 100 ? -39.975 -6.467 4.714 1.00 63.06 100 ASP A N 1
ATOM 787 C CA . ASP A 1 100 ? -39.310 -5.396 5.499 1.00 63.06 100 ASP A CA 1
ATOM 788 C C . ASP A 1 100 ? -39.474 -4.017 4.828 1.00 63.06 100 ASP A C 1
ATOM 790 O O . ASP A 1 100 ? -39.644 -3.018 5.567 1.00 63.06 100 ASP A O 1
#

Radius of gyration: 19.68 Å; chains: 1; bounding box: 60×25×47 Å

Sequence (100 aa):
MASLLPAGFLCLYGVAFAVFCGVLWECYEFTCDGLFAMNLQRYLSAGRALAGRAALLDTMGDLIADLASSLLFSCWSYWQLKNDRSWLKTFFFKKYSPDD

Secondary structure (DSSP, 8-state):
---PPPHHHHHHHHHHHHHHHHHHHHHHHHHHHHHH---TT--EETTEE--THHHHHHHHHHHHHHHHHHHHHHHHHHHHHHH-GGGGGGGSPPPP-TT-

pLDDT: mean 91.15, std 10.79, range [36.66, 98.5]

Organism: NCBI:txid1584

InterPro domains:
  IPR014509 Inner membrane protein YjdF-like [PF09997] (5-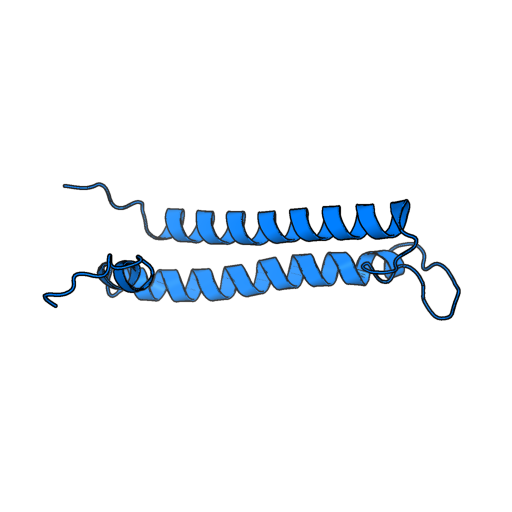82)